Protein AF-A0A2E8A6V1-F1 (afdb_monomer_lite)

pLDDT: mean 97.51, std 2.24, range [82.12, 98.75]

Foldseek 3Di:
DDADPLVVLPVLQDAEEEQAQDAHADPVSCLNNQNYQEYENHNYNYDPVNVVSNCVSNVNHDYHD

Secondary structure (DSSP, 8-state):
-----GGGGG-TT--EEE--SS-----GGGGG-TT-SEEE--SS---HHHHHHHHHHTTTSEEE-

Structure (mmCIF, N/CA/C/O backbone):
data_AF-A0A2E8A6V1-F1
#
_entry.id   AF-A0A2E8A6V1-F1
#
loop_
_atom_site.group_PDB
_atom_site.id
_atom_site.type_symbol
_atom_site.label_atom_id
_atom_site.label_alt_id
_atom_site.label_comp_id
_atom_site.label_asym_id
_atom_site.label_entity_id
_atom_site.label_seq_id
_atom_site.pdbx_PDB_ins_code
_atom_site.Cartn_x
_atom_site.Cartn_y
_atom_site.Cartn_z
_atom_site.occupancy
_atom_site.B_iso_or_equiv
_atom_site.auth_seq_id
_atom_site.auth_comp_id
_atom_site.auth_asym_id
_atom_site.auth_atom_id
_atom_site.pdbx_PDB_model_num
ATOM 1 N N . SER A 1 1 ? -0.705 -12.924 -12.162 1.00 82.12 1 SER A N 1
ATOM 2 C CA . SER A 1 1 ? 0.254 -11.848 -11.842 1.00 82.12 1 SER A CA 1
ATOM 3 C C . SER A 1 1 ? -0.431 -10.526 -12.102 1.00 82.12 1 SER A C 1
ATOM 5 O O . SER A 1 1 ? -0.924 -10.337 -13.206 1.00 82.12 1 SER A O 1
ATOM 7 N N . ILE A 1 2 ? -0.511 -9.667 -11.090 1.00 91.88 2 ILE A N 1
ATOM 8 C CA . ILE A 1 2 ? -1.144 -8.347 -11.149 1.00 91.88 2 ILE A CA 1
ATOM 9 C C . ILE A 1 2 ? -0.042 -7.285 -11.203 1.00 91.88 2 ILE A C 1
ATOM 11 O O . ILE A 1 2 ? 0.955 -7.386 -10.486 1.00 91.88 2 ILE A O 1
ATOM 15 N N . SER A 1 3 ? -0.208 -6.279 -12.057 1.00 95.12 3 SER A N 1
ATOM 16 C CA . SER A 1 3 ? 0.694 -5.121 -12.140 1.00 95.12 3 SER A CA 1
ATOM 17 C C . SER A 1 3 ? -0.027 -3.784 -12.014 1.00 95.12 3 SER A C 1
ATOM 19 O O . SER A 1 3 ? 0.594 -2.824 -11.570 1.00 95.12 3 SER A O 1
ATOM 21 N N . ASP A 1 4 ? -1.310 -3.734 -12.377 1.00 97.81 4 ASP A N 1
ATOM 22 C CA . ASP A 1 4 ? -2.157 -2.552 -12.262 1.00 97.81 4 ASP A CA 1
ATOM 23 C C . ASP A 1 4 ? -3.161 -2.732 -11.117 1.00 97.81 4 ASP A C 1
ATOM 25 O O . ASP A 1 4 ? -3.889 -3.723 -11.054 1.00 97.81 4 ASP A O 1
ATOM 29 N N . VAL A 1 5 ? -3.169 -1.768 -10.200 1.00 98.00 5 VAL A N 1
ATOM 30 C CA . VAL A 1 5 ? -4.072 -1.705 -9.043 1.00 98.00 5 VAL A CA 1
ATOM 31 C C . VAL A 1 5 ? -4.978 -0.474 -9.082 1.00 98.00 5 VAL A C 1
ATOM 33 O O . VAL A 1 5 ? -5.685 -0.207 -8.111 1.00 98.00 5 VAL A O 1
ATOM 36 N N . THR A 1 6 ? -5.009 0.253 -10.203 1.00 98.31 6 THR A N 1
ATOM 37 C CA . THR A 1 6 ? -5.875 1.424 -10.418 1.00 98.31 6 THR A CA 1
ATOM 38 C C . THR A 1 6 ? -7.338 1.164 -10.043 1.00 98.31 6 THR A C 1
ATOM 40 O O . THR A 1 6 ? -7.897 1.976 -9.296 1.00 98.31 6 THR A O 1
ATOM 43 N N . PRO A 1 7 ? -7.960 0.022 -10.418 1.00 97.62 7 PRO A N 1
ATOM 44 C CA . PRO A 1 7 ? -9.356 -0.253 -10.066 1.00 97.62 7 PRO A CA 1
ATOM 45 C C . PRO A 1 7 ? -9.625 -0.308 -8.556 1.00 97.62 7 PRO A C 1
ATOM 47 O O . PRO A 1 7 ? -10.752 -0.091 -8.113 1.00 97.62 7 PRO A O 1
ATOM 50 N N . LEU A 1 8 ? -8.600 -0.575 -7.740 1.00 97.94 8 LEU A N 1
ATOM 51 C CA . LEU A 1 8 ? -8.750 -0.697 -6.292 1.00 97.94 8 LEU A CA 1
ATOM 52 C C . LEU A 1 8 ? -8.876 0.663 -5.598 1.00 97.94 8 LEU A C 1
ATOM 54 O O . LEU A 1 8 ? -9.421 0.728 -4.499 1.00 97.94 8 LEU A O 1
ATOM 58 N N . GLY A 1 9 ? -8.418 1.757 -6.218 1.00 97.19 9 GLY A N 1
ATOM 59 C CA . GLY A 1 9 ? -8.313 3.065 -5.559 1.00 97.19 9 GLY A CA 1
ATOM 60 C C . GLY A 1 9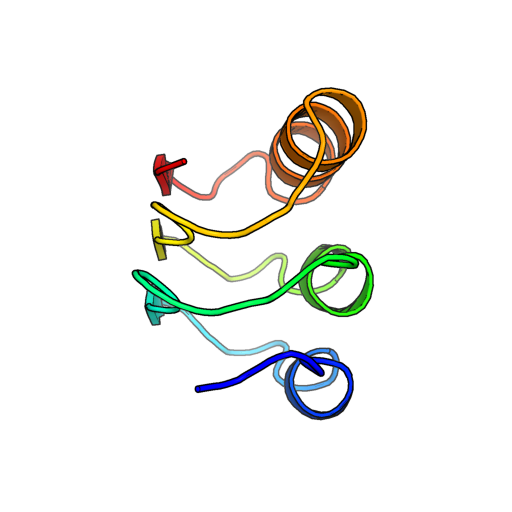 ? -9.648 3.669 -5.104 1.00 97.19 9 GLY A C 1
ATOM 61 O O . GLY A 1 9 ? -9.677 4.490 -4.177 1.00 97.19 9 GLY A O 1
ATOM 62 N N . GLY A 1 10 ? -10.761 3.236 -5.705 1.00 96.25 10 GLY A N 1
ATOM 63 C CA . GLY A 1 10 ? -12.122 3.643 -5.346 1.00 96.25 10 GLY A CA 1
ATOM 64 C C . GLY A 1 10 ? -12.744 2.860 -4.186 1.00 96.25 10 GLY A C 1
ATOM 65 O O . GLY A 1 10 ? -13.752 3.293 -3.633 1.00 96.25 10 GLY A O 1
ATOM 66 N N . LEU A 1 11 ? -12.149 1.741 -3.761 1.00 97.94 11 LEU A N 1
ATOM 67 C CA . LEU A 1 11 ? -12.733 0.824 -2.778 1.00 97.94 11 LEU A CA 1
ATOM 68 C C . LEU A 1 11 ? -12.516 1.310 -1.334 1.00 97.94 11 LEU A C 1
ATOM 70 O O . LEU A 1 11 ? -11.917 0.635 -0.496 1.00 97.94 11 LEU A O 1
ATOM 74 N N . LYS A 1 12 ? -13.015 2.513 -1.027 1.00 95.00 12 LYS A N 1
ATOM 75 C CA . LYS A 1 12 ? -12.749 3.245 0.223 1.00 95.00 12 LYS A CA 1
ATOM 76 C C . LYS A 1 12 ? -13.194 2.528 1.495 1.00 95.00 12 LYS A C 1
ATOM 78 O O . LYS A 1 12 ? -12.763 2.935 2.567 1.00 95.00 12 LYS A O 1
ATOM 83 N N . ASN A 1 13 ? -14.020 1.490 1.400 1.00 97.44 13 AS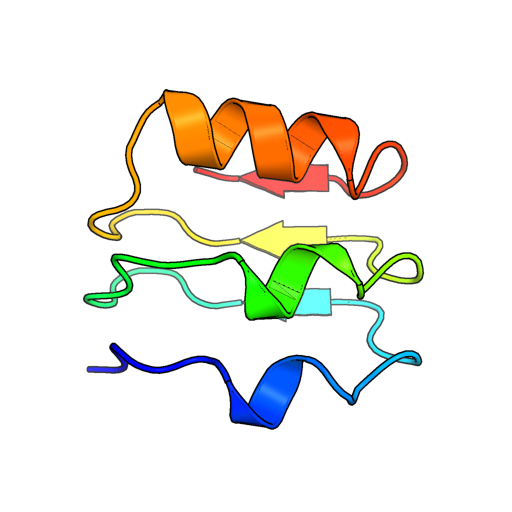N A N 1
ATOM 84 C CA . ASN A 1 13 ? -14.506 0.719 2.546 1.00 97.44 13 ASN A CA 1
ATOM 85 C C . ASN A 1 13 ? -13.697 -0.559 2.826 1.00 97.44 13 ASN A C 1
ATOM 87 O O . ASN A 1 13 ? -14.013 -1.275 3.776 1.00 97.44 13 ASN A O 1
ATOM 91 N N . LEU A 1 14 ? -12.652 -0.853 2.040 1.00 97.94 14 LEU A N 1
ATOM 92 C CA . LEU A 1 14 ? -11.799 -2.017 2.283 1.00 97.94 14 LEU A CA 1
ATOM 93 C C . LEU A 1 14 ? -11.134 -1.958 3.661 1.00 97.94 14 LEU A C 1
ATOM 95 O O . LEU A 1 14 ? -10.614 -0.922 4.078 1.00 97.94 14 LEU A O 1
ATOM 99 N N . ARG A 1 15 ? -11.116 -3.111 4.340 1.00 98.44 15 ARG A N 1
ATOM 100 C CA . ARG A 1 15 ? -10.467 -3.303 5.648 1.00 98.44 15 ARG A CA 1
ATOM 101 C C . ARG A 1 15 ? -9.199 -4.150 5.573 1.00 98.44 15 ARG A C 1
ATOM 103 O O . ARG A 1 15 ? -8.290 -3.930 6.369 1.00 98.44 15 ARG A O 1
ATOM 110 N N . SER A 1 16 ? -9.120 -5.083 4.628 1.00 98.50 16 SER A N 1
ATOM 111 C CA . SER A 1 16 ? -7.934 -5.910 4.391 1.00 98.50 16 SER A CA 1
ATOM 112 C C . SER A 1 16 ? -7.684 -6.046 2.895 1.00 98.50 16 SER A C 1
ATOM 114 O O . SER A 1 16 ? -8.639 -6.170 2.128 1.00 98.50 16 SER A O 1
ATOM 116 N N . LEU A 1 17 ? -6.416 -6.022 2.490 1.00 98.50 17 LEU A N 1
ATOM 117 C CA . LEU A 1 17 ? -5.993 -6.196 1.104 1.00 98.50 17 LEU A CA 1
ATOM 118 C C . LEU A 1 17 ? -4.690 -7.005 1.050 1.00 98.50 17 LEU A C 1
ATOM 120 O O . LEU A 1 17 ? -3.706 -6.647 1.697 1.00 98.50 17 LEU A O 1
ATOM 124 N N . HIS A 1 18 ? -4.692 -8.093 0.279 1.00 98.38 18 HIS A N 1
ATOM 125 C CA . HIS A 1 18 ? -3.553 -8.997 0.106 1.00 98.38 18 HIS A CA 1
ATOM 126 C C . HIS A 1 18 ? -3.140 -9.008 -1.366 1.00 98.38 18 HIS A C 1
ATOM 128 O O . HIS A 1 18 ? -3.932 -9.367 -2.233 1.00 98.38 18 HIS A O 1
ATOM 134 N N . LEU A 1 19 ? -1.916 -8.567 -1.638 1.00 98.19 19 LEU A N 1
ATOM 135 C CA . LEU A 1 19 ? -1.340 -8.377 -2.971 1.00 98.19 19 LEU A CA 1
ATOM 136 C C . LEU A 1 19 ? 0.061 -8.992 -3.073 1.00 98.19 19 LEU A C 1
ATOM 138 O O . LEU A 1 19 ? 0.820 -8.649 -3.983 1.00 98.19 19 LEU A O 1
ATOM 142 N N . ASP A 1 20 ? 0.414 -9.887 -2.153 1.00 98.12 20 ASP A N 1
ATOM 143 C CA . ASP A 1 20 ? 1.727 -10.525 -2.113 1.00 98.12 20 ASP A CA 1
ATOM 144 C C . ASP A 1 20 ? 2.044 -11.264 -3.422 1.00 98.12 20 ASP A C 1
ATOM 146 O O . ASP A 1 20 ? 1.147 -11.763 -4.105 1.00 98.12 20 ASP A O 1
ATOM 150 N N . VAL A 1 21 ? 3.331 -11.342 -3.764 1.00 97.88 21 VAL A N 1
ATOM 151 C CA . VAL A 1 21 ? 3.855 -12.121 -4.901 1.00 97.88 21 VAL A CA 1
ATOM 152 C C . VAL A 1 21 ? 3.222 -11.700 -6.237 1.00 97.88 21 VAL A C 1
ATOM 154 O O . VAL A 1 21 ? 2.698 -12.499 -7.017 1.00 97.88 21 VAL A O 1
ATOM 157 N N . ASN A 1 22 ? 3.284 -10.401 -6.525 1.00 98.25 22 ASN A N 1
ATOM 158 C CA . ASN A 1 22 ? 2.799 -9.810 -7.771 1.00 98.25 22 ASN A CA 1
ATOM 159 C C . ASN A 1 22 ? 3.895 -8.979 -8.464 1.00 98.25 22 ASN A C 1
ATOM 161 O O . ASN A 1 22 ? 5.087 -9.119 -8.193 1.00 98.25 22 ASN A O 1
ATOM 165 N N . ARG A 1 23 ? 3.525 -8.183 -9.472 1.00 97.69 23 ARG A N 1
ATOM 166 C CA . ARG A 1 23 ? 4.455 -7.345 -10.249 1.00 97.69 23 ARG A CA 1
ATOM 167 C C . ARG A 1 23 ? 4.069 -5.868 -10.182 1.00 97.69 23 ARG A C 1
ATOM 169 O O . ARG A 1 23 ? 4.352 -5.126 -11.122 1.00 97.69 23 ARG A O 1
ATOM 176 N N . ILE A 1 24 ? 3.432 -5.452 -9.089 1.00 98.50 24 ILE A N 1
ATOM 177 C CA . ILE A 1 24 ? 3.022 -4.065 -8.865 1.00 98.50 24 ILE A CA 1
ATOM 178 C C . ILE A 1 24 ? 4.281 -3.207 -8.762 1.00 98.50 24 ILE A C 1
ATOM 180 O O . ILE A 1 24 ? 5.195 -3.531 -8.001 1.00 98.50 24 ILE A O 1
ATOM 184 N N . LYS A 1 25 ? 4.325 -2.141 -9.562 1.00 97.44 25 LYS A N 1
ATOM 185 C CA . LYS A 1 25 ? 5.390 -1.129 -9.543 1.00 97.44 25 LYS A CA 1
ATOM 186 C C . LYS A 1 25 ? 4.897 0.186 -8.956 1.00 97.44 25 LYS A C 1
ATOM 188 O O . LYS A 1 25 ? 5.624 0.803 -8.197 1.00 97.44 25 LYS A O 1
ATOM 193 N N . ASP A 1 26 ? 3.665 0.568 -9.285 1.00 98.25 26 ASP A N 1
ATOM 194 C CA . ASP A 1 26 ? 3.033 1.792 -8.804 1.00 98.25 26 ASP A CA 1
ATOM 195 C C . ASP A 1 26 ? 1.874 1.454 -7.848 1.00 98.25 26 ASP A C 1
ATOM 197 O O . ASP A 1 26 ? 0.822 0.983 -8.292 1.00 98.25 26 ASP A O 1
ATOM 201 N N . PRO A 1 27 ? 2.046 1.653 -6.529 1.00 98.25 27 PRO A N 1
ATOM 202 C CA . PRO A 1 27 ? 0.981 1.463 -5.556 1.00 98.25 27 PRO A CA 1
ATOM 203 C C . PRO A 1 27 ? 0.185 2.747 -5.273 1.00 98.25 27 PRO A C 1
ATOM 205 O O . PRO A 1 27 ? -0.629 2.748 -4.347 1.00 98.25 27 PRO A O 1
ATOM 208 N N . SER A 1 28 ? 0.386 3.837 -6.024 1.00 98.44 28 SER A N 1
ATOM 209 C CA . SER A 1 28 ? -0.282 5.124 -5.786 1.00 98.44 28 SER A CA 1
ATOM 210 C C . SER A 1 28 ? -1.815 5.070 -5.708 1.00 98.44 28 SER A C 1
ATOM 212 O O . SER A 1 28 ? -2.373 5.767 -4.849 1.00 98.44 28 SER A O 1
ATOM 214 N N . PRO A 1 29 ? -2.535 4.187 -6.438 1.00 98.44 29 PRO A N 1
ATOM 215 C CA . PRO A 1 29 ? -3.984 4.055 -6.270 1.00 98.44 29 PRO A CA 1
ATOM 216 C C . PRO A 1 29 ? -4.399 3.632 -4.851 1.00 98.44 29 PRO A C 1
ATOM 218 O O . PRO A 1 29 ? -5.496 3.957 -4.393 1.00 98.44 29 PRO A O 1
ATOM 221 N N . LEU A 1 30 ? -3.518 2.944 -4.116 1.00 98.50 30 LEU A N 1
ATOM 222 C CA . LEU A 1 30 ? -3.792 2.438 -2.769 1.00 98.50 30 LEU A CA 1
ATOM 223 C C . LEU A 1 30 ? -3.697 3.526 -1.688 1.00 98.50 30 LEU A C 1
ATOM 225 O O . LEU A 1 30 ? -4.236 3.346 -0.595 1.00 98.50 30 LEU A O 1
ATOM 229 N N . TYR A 1 31 ? -3.067 4.675 -1.965 1.00 97.50 31 TYR A N 1
ATOM 230 C CA . TYR A 1 31 ? -2.839 5.737 -0.968 1.00 97.50 31 TYR A CA 1
ATOM 231 C C . TYR A 1 31 ? -4.144 6.299 -0.388 1.00 97.50 31 TYR A C 1
ATOM 233 O O . TYR A 1 31 ? -4.195 6.786 0.742 1.00 97.50 31 TYR A O 1
ATOM 241 N N . GLY A 1 32 ? -5.231 6.219 -1.157 1.00 96.12 32 GLY A N 1
ATOM 242 C CA . GLY A 1 32 ? -6.545 6.688 -0.743 1.00 96.12 32 GLY A CA 1
ATOM 243 C C . GLY A 1 32 ? -7.345 5.703 0.116 1.00 96.12 32 GLY A C 1
ATOM 244 O O . GLY A 1 32 ? -8.457 6.055 0.510 1.00 96.12 32 GLY A O 1
ATOM 245 N N . LEU A 1 33 ? -6.846 4.494 0.390 1.00 98.12 33 LEU A N 1
ATOM 246 C CA . LEU A 1 33 ? -7.567 3.430 1.104 1.00 98.12 33 LEU A CA 1
ATOM 247 C C . LEU A 1 33 ? -7.444 3.562 2.631 1.00 98.12 33 LEU A C 1
ATOM 249 O O . LEU A 1 33 ? -7.063 2.632 3.336 1.00 98.12 33 LEU A O 1
ATOM 253 N N . ARG A 1 34 ? -7.793 4.741 3.160 1.00 95.50 34 ARG A N 1
ATOM 254 C CA . ARG A 1 34 ? -7.584 5.145 4.569 1.00 95.50 34 ARG A CA 1
ATOM 255 C C . ARG A 1 34 ? -8.287 4.273 5.619 1.00 95.50 34 ARG A C 1
ATOM 257 O O . ARG A 1 34 ? -7.994 4.401 6.803 1.00 95.50 34 ARG A O 1
ATOM 264 N N . ASN A 1 35 ? -9.220 3.426 5.191 1.00 97.69 35 ASN A N 1
ATOM 265 C CA . ASN A 1 35 ? -9.970 2.498 6.034 1.00 97.69 35 ASN A CA 1
ATOM 266 C C . ASN A 1 35 ? -9.318 1.115 6.172 1.00 97.69 35 ASN A C 1
ATOM 268 O O . ASN A 1 35 ? -9.847 0.293 6.927 1.00 97.69 35 ASN A O 1
ATOM 272 N N . LEU A 1 36 ? -8.203 0.861 5.474 1.00 98.38 36 LEU A N 1
ATOM 273 C CA . LEU A 1 36 ? -7.460 -0.387 5.596 1.00 98.38 36 LEU A CA 1
ATOM 274 C C . LEU A 1 36 ? -6.863 -0.533 6.996 1.00 98.38 36 LEU A C 1
ATOM 276 O O . LEU A 1 36 ? -6.190 0.358 7.511 1.00 98.38 36 LEU A O 1
ATOM 280 N N . ASN A 1 37 ? -7.068 -1.714 7.565 1.00 98.50 37 ASN A N 1
ATOM 281 C CA . ASN A 1 37 ? -6.423 -2.166 8.789 1.00 98.50 37 ASN A CA 1
ATOM 282 C C . ASN A 1 37 ? -5.176 -3.000 8.471 1.00 98.50 37 ASN A C 1
ATOM 284 O O . ASN A 1 37 ? -4.229 -3.026 9.258 1.00 98.50 37 ASN A O 1
ATOM 288 N N . ARG A 1 38 ? -5.172 -3.692 7.324 1.00 98.75 38 ARG A N 1
ATOM 289 C CA . ARG A 1 38 ? -4.071 -4.548 6.882 1.00 98.75 38 ARG A CA 1
ATOM 290 C C . ARG A 1 38 ? -3.861 -4.457 5.374 1.00 98.75 38 ARG A C 1
ATOM 292 O O . ARG A 1 38 ? -4.809 -4.590 4.605 1.00 98.75 38 ARG A O 1
ATOM 299 N N . LEU A 1 39 ? -2.604 -4.295 4.979 1.00 98.69 39 LEU A N 1
ATOM 300 C CA . LEU A 1 39 ? -2.136 -4.377 3.603 1.00 98.69 39 LEU A CA 1
ATOM 301 C C . LEU A 1 39 ? -0.922 -5.301 3.567 1.00 98.69 39 LEU A C 1
ATOM 303 O O . LEU A 1 39 ? 0.062 -5.050 4.258 1.00 98.69 39 LEU A O 1
ATOM 307 N N . SER A 1 40 ? -0.986 -6.349 2.758 1.00 98.62 40 SER A N 1
ATOM 308 C CA . SER A 1 40 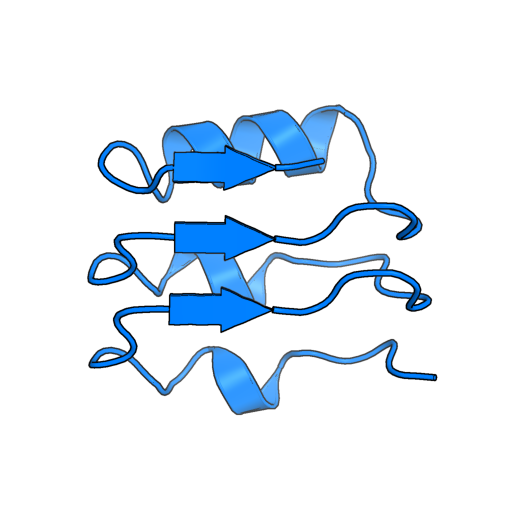? 0.174 -7.182 2.448 1.00 98.62 40 SER A CA 1
ATOM 309 C C . SER A 1 40 ? 0.531 -6.984 0.984 1.00 98.62 40 SER A C 1
ATOM 311 O O . SER A 1 40 ? -0.331 -7.141 0.120 1.00 98.62 40 SER A O 1
ATOM 313 N N . ILE A 1 41 ? 1.754 -6.543 0.707 1.00 98.44 41 ILE A N 1
ATOM 314 C CA . ILE A 1 41 ? 2.239 -6.247 -0.647 1.00 98.44 41 ILE A CA 1
ATOM 315 C C . ILE A 1 41 ? 3.662 -6.792 -0.849 1.00 98.44 41 ILE A C 1
ATOM 317 O O . ILE A 1 41 ? 4.410 -6.315 -1.704 1.00 98.44 41 ILE A O 1
ATOM 321 N N . THR A 1 42 ? 4.029 -7.824 -0.085 1.00 98.19 42 THR A N 1
ATOM 322 C CA . THR A 1 42 ? 5.363 -8.426 -0.106 1.00 98.19 42 THR A CA 1
ATOM 323 C C . THR A 1 42 ? 5.685 -9.031 -1.468 1.00 98.19 42 THR A C 1
ATOM 325 O O . THR A 1 42 ? 4.799 -9.466 -2.204 1.00 98.19 42 THR A O 1
ATOM 328 N N . SER A 1 43 ? 6.965 -9.045 -1.843 1.00 97.56 43 SER A N 1
ATOM 329 C CA . SER A 1 43 ? 7.419 -9.598 -3.129 1.00 97.56 43 SER A CA 1
ATOM 330 C C . SER A 1 43 ? 6.747 -8.939 -4.348 1.00 97.56 43 SER A C 1
ATOM 332 O O . SER A 1 43 ? 6.344 -9.613 -5.295 1.00 97.56 43 SER A O 1
ATOM 334 N N . ASN A 1 44 ? 6.636 -7.608 -4.323 1.00 98.44 44 ASN A N 1
ATOM 335 C CA . ASN A 1 44 ? 6.313 -6.768 -5.480 1.00 98.44 44 ASN A CA 1
ATOM 336 C C . ASN A 1 44 ? 7.543 -5.958 -5.927 1.00 98.44 44 ASN A C 1
ATOM 338 O O . ASN A 1 44 ? 8.638 -6.117 -5.396 1.00 98.44 44 ASN A O 1
ATOM 342 N N . ARG A 1 45 ? 7.378 -5.092 -6.932 1.00 97.69 45 ARG A N 1
ATOM 343 C CA . ARG A 1 45 ? 8.448 -4.263 -7.513 1.00 97.69 45 ARG A CA 1
ATOM 344 C C . ARG A 1 45 ? 8.317 -2.792 -7.102 1.00 97.69 45 ARG A C 1
ATOM 346 O O . ARG A 1 45 ? 8.624 -1.911 -7.900 1.00 97.69 45 ARG A O 1
ATOM 353 N N . ILE A 1 46 ? 7.817 -2.548 -5.892 1.00 97.44 46 ILE A N 1
ATOM 354 C CA . ILE A 1 46 ? 7.651 -1.206 -5.323 1.00 97.44 46 ILE A CA 1
ATOM 355 C C . ILE A 1 46 ? 8.982 -0.701 -4.758 1.00 97.44 46 ILE A C 1
ATOM 357 O O . ILE A 1 46 ? 9.758 -1.474 -4.189 1.00 97.44 46 ILE A O 1
ATOM 361 N N . THR A 1 47 ? 9.244 0.592 -4.914 1.00 98.25 47 THR A N 1
ATOM 362 C CA . THR A 1 47 ? 10.482 1.223 -4.437 1.00 98.25 47 THR A CA 1
ATOM 363 C C . THR A 1 47 ? 10.412 1.533 -2.941 1.00 98.25 47 THR A C 1
ATOM 365 O O . THR A 1 47 ? 9.331 1.546 -2.353 1.00 98.25 47 THR A O 1
ATOM 368 N N . ASP A 1 48 ? 11.545 1.817 -2.295 1.00 98.38 48 ASP A N 1
ATOM 369 C CA . ASP A 1 48 ? 11.534 2.256 -0.890 1.00 98.38 48 ASP A CA 1
ATOM 370 C C . ASP A 1 48 ? 10.795 3.589 -0.701 1.00 98.38 48 ASP A C 1
ATOM 372 O O . ASP A 1 48 ? 10.110 3.781 0.305 1.00 98.38 48 ASP A O 1
ATOM 376 N N . GLU A 1 49 ? 10.828 4.467 -1.705 1.00 98.25 49 GLU A N 1
ATOM 377 C CA . GLU A 1 49 ? 10.026 5.692 -1.721 1.00 98.25 49 GLU A CA 1
ATOM 378 C C . GLU A 1 49 ? 8.520 5.381 -1.676 1.00 98.25 49 GLU A C 1
ATOM 380 O O . GLU A 1 49 ? 7.775 5.986 -0.898 1.00 98.25 49 GLU A O 1
ATOM 385 N N . ASP A 1 50 ? 8.061 4.398 -2.454 1.00 98.31 50 ASP A N 1
ATOM 386 C CA . ASP A 1 50 ? 6.661 3.965 -2.446 1.00 98.31 50 ASP A CA 1
ATOM 387 C C . ASP A 1 50 ? 6.242 3.376 -1.101 1.00 98.31 50 ASP A C 1
ATOM 389 O O . ASP A 1 50 ? 5.125 3.624 -0.631 1.00 98.31 50 ASP A O 1
ATOM 393 N N . LYS A 1 51 ? 7.136 2.615 -0.456 1.00 98.31 51 LYS A N 1
ATOM 394 C CA . LYS A 1 51 ? 6.899 2.064 0.885 1.00 98.31 51 LYS A CA 1
ATOM 395 C C . LYS A 1 51 ? 6.684 3.186 1.898 1.00 98.31 51 LYS A C 1
ATOM 397 O O . LYS A 1 51 ? 5.738 3.123 2.686 1.00 98.31 51 LYS A O 1
ATOM 402 N N . GLU A 1 52 ? 7.500 4.237 1.855 1.00 98.50 52 GLU A N 1
ATOM 403 C CA . GLU A 1 52 ? 7.340 5.398 2.736 1.00 98.50 52 GLU A CA 1
ATOM 404 C C . GLU A 1 52 ? 6.057 6.183 2.436 1.00 98.50 52 GLU A C 1
ATOM 406 O O . GLU A 1 52 ? 5.325 6.551 3.361 1.00 98.50 52 GLU A O 1
ATOM 411 N N . LYS A 1 53 ? 5.699 6.373 1.159 1.00 98.50 53 LYS A N 1
ATOM 412 C CA . LYS A 1 53 ? 4.413 6.987 0.780 1.00 98.50 53 LYS A CA 1
ATOM 413 C C . LYS A 1 53 ? 3.223 6.175 1.295 1.00 98.50 53 LYS A C 1
ATOM 415 O O . LYS A 1 53 ? 2.302 6.764 1.860 1.00 98.50 53 LYS A O 1
ATOM 420 N N . LEU A 1 54 ? 3.261 4.843 1.192 1.00 98.31 54 LEU A N 1
ATOM 421 C CA . LEU A 1 54 ? 2.231 3.957 1.746 1.00 98.31 54 LEU A CA 1
ATOM 422 C C . LEU A 1 54 ? 2.112 4.100 3.267 1.00 98.31 54 LEU A C 1
ATOM 424 O O . LEU A 1 54 ? 1.004 4.295 3.769 1.00 98.31 54 LEU A O 1
ATOM 428 N N . LYS A 1 55 ? 3.233 4.078 4.001 1.00 98.06 55 LYS A N 1
ATOM 429 C CA . LYS A 1 55 ? 3.243 4.292 5.461 1.00 98.06 55 LYS A CA 1
ATOM 430 C C . LYS A 1 55 ? 2.652 5.652 5.842 1.00 98.06 55 LYS A C 1
ATOM 432 O O . LYS A 1 55 ? 1.854 5.741 6.776 1.00 98.06 55 LYS A O 1
ATOM 437 N N . ARG A 1 56 ? 3.006 6.717 5.111 1.00 98.00 56 ARG A N 1
ATOM 438 C CA . ARG A 1 56 ? 2.488 8.076 5.356 1.00 98.00 56 ARG A CA 1
ATOM 439 C C . ARG A 1 56 ? 1.007 8.209 5.017 1.00 98.00 56 ARG A C 1
ATOM 441 O O . ARG A 1 56 ? 0.290 8.900 5.737 1.00 98.00 56 ARG A O 1
ATOM 448 N N . ALA A 1 57 ? 0.546 7.572 3.945 1.00 97.94 57 ALA A N 1
ATOM 449 C CA . ALA A 1 57 ? -0.842 7.642 3.503 1.00 97.94 57 ALA A CA 1
ATOM 450 C C . ALA A 1 57 ? -1.778 6.808 4.393 1.00 97.94 57 ALA A C 1
ATOM 452 O O . ALA A 1 57 ? -2.877 7.248 4.738 1.00 97.94 57 ALA A O 1
ATOM 453 N N . LEU A 1 58 ? -1.326 5.625 4.813 1.00 97.62 58 LEU A N 1
ATOM 454 C CA . LEU A 1 58 ? -2.115 4.630 5.535 1.00 97.62 58 LEU A CA 1
ATOM 455 C C . LEU A 1 58 ? -1.631 4.482 6.985 1.00 97.62 58 LEU A C 1
ATOM 457 O O . LEU A 1 58 ? -1.390 3.380 7.463 1.00 97.62 58 LEU A O 1
ATOM 461 N N . ARG A 1 59 ? -1.516 5.601 7.713 1.00 96.31 59 ARG A N 1
ATOM 462 C CA . ARG A 1 59 ? -0.883 5.682 9.053 1.00 96.31 59 ARG A CA 1
ATOM 463 C C . ARG A 1 59 ? -1.437 4.720 10.113 1.00 96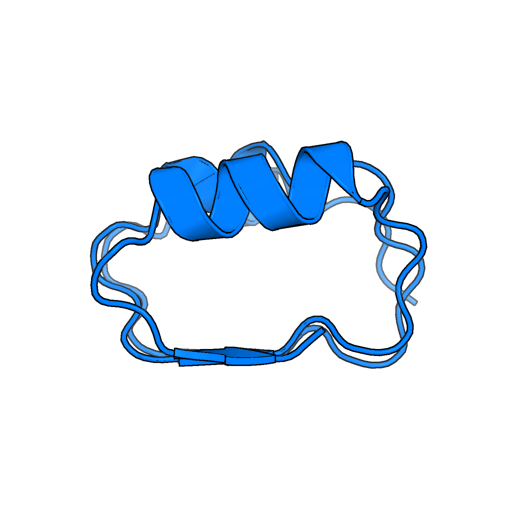.31 59 ARG A C 1
ATOM 465 O O . ARG A 1 59 ? -0.765 4.473 11.107 1.00 96.31 59 ARG A O 1
ATOM 472 N N . LYS A 1 60 ? -2.674 4.241 9.947 1.00 96.12 60 LYS A N 1
ATOM 473 C CA . LYS A 1 60 ? -3.349 3.308 10.869 1.00 96.12 60 LYS A CA 1
ATOM 474 C C . LYS A 1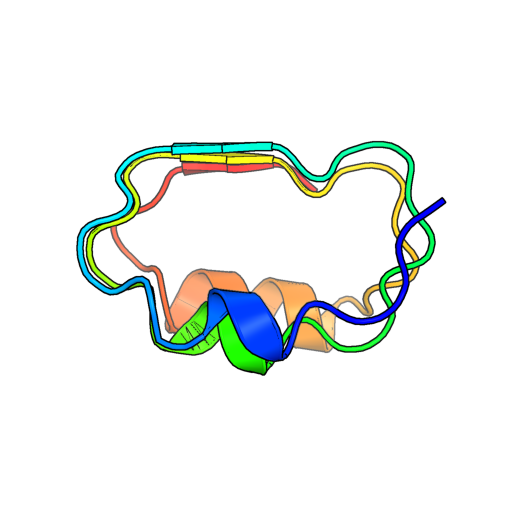 60 ? -3.346 1.855 10.372 1.00 96.12 60 LYS A C 1
ATOM 476 O O . LYS A 1 60 ? -3.773 0.967 11.100 1.00 96.12 60 LYS A O 1
ATOM 481 N N . CYS A 1 61 ? -2.895 1.616 9.142 1.00 98.25 61 CYS A N 1
ATOM 482 C CA . CYS A 1 61 ? -2.860 0.302 8.519 1.00 98.25 61 CYS A CA 1
ATOM 483 C C . CYS A 1 61 ? -1.570 -0.424 8.901 1.00 98.25 61 CYS A C 1
ATOM 485 O O . CYS A 1 61 ? -0.478 0.135 8.803 1.00 98.25 61 CYS A O 1
ATOM 487 N N . LYS A 1 62 ? -1.669 -1.705 9.257 1.00 98.62 62 LYS A N 1
ATOM 488 C CA . LYS A 1 62 ? -0.502 -2.584 9.322 1.00 98.62 62 LYS A CA 1
ATOM 489 C C . LYS A 1 62 ? -0.091 -2.953 7.898 1.00 98.62 62 LYS A C 1
ATOM 491 O O . LYS A 1 62 ? -0.876 -3.586 7.194 1.00 98.62 62 LYS A O 1
ATOM 496 N N . ILE A 1 63 ? 1.107 -2.555 7.480 1.00 98.50 63 ILE A N 1
ATOM 497 C CA . ILE A 1 63 ? 1.622 -2.832 6.133 1.00 98.50 63 ILE A CA 1
ATOM 498 C C . ILE A 1 63 ? 2.780 -3.829 6.218 1.00 98.50 63 ILE A C 1
ATOM 500 O O . ILE A 1 63 ? 3.681 -3.656 7.040 1.00 98.50 63 ILE A O 1
ATOM 504 N N . SER A 1 64 ? 2.750 -4.848 5.363 1.00 98.31 64 SER A N 1
ATOM 505 C CA . SER A 1 64 ? 3.834 -5.812 5.151 1.00 98.31 64 SER A CA 1
ATOM 506 C C . SER A 1 64 ? 4.397 -5.646 3.736 1.00 98.31 64 SER A C 1
ATOM 508 O O . SER A 1 64 ? 3.624 -5.566 2.780 1.00 98.31 64 SER A O 1
ATOM 510 N N . PHE A 1 65 ? 5.726 -5.545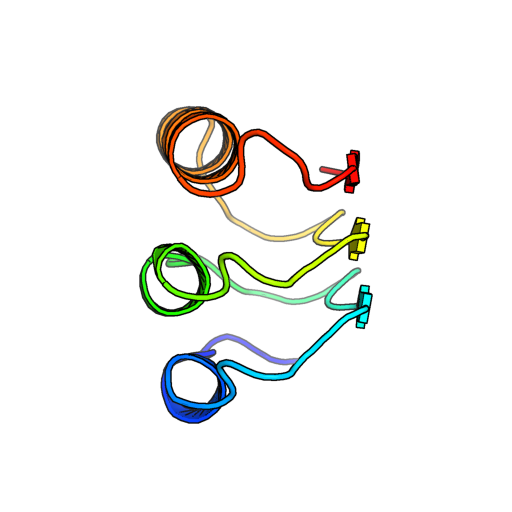 3.633 1.00 95.62 65 PHE A N 1
ATOM 511 C CA . PHE A 1 65 ? 6.489 -5.292 2.403 1.00 95.62 65 PHE A CA 1
ATOM 512 C C . PHE A 1 65 ? 7.375 -6.472 2.021 1.00 95.62 65 PHE A C 1
ATOM 514 O O . PHE A 1 65 ? 7.558 -7.363 2.878 1.00 95.62 65 PHE A O 1
#

Radius of gyration: 10.34 Å; chains: 1; bounding box: 26×20×23 Å

Sequence (65 aa):
SISDVTPLGGLKNLRSLHLDVNRIKDPSPLYGLRNLNRLSITSNRITDEDKEKLKRALRKCKISF